Protein AF-A0A085TT46-F1 (afdb_monomer_lite)

Radius of gyration: 15.96 Å; chains: 1; bounding box: 41×26×36 Å

Secondary structure (DSSP, 8-state):
-HHHHHHHHHHHHHHHHHHHHTS-HHHHHHHHHHHHHHHHHHHHHHTT--HHHHHHHHHHHHTTT-EEEEETTTTEEEEE-SSS-EEEEEPP-

pLDDT: mean 82.07, std 7.97, range [56.03, 92.75]

InterPro domains:
  IPR027367 YMGG-like Gly-zipper [PF13441] (7-70)

Structure (mmCIF, N/CA/C/O backbone):
data_AF-A0A085TT46-F1
#
_entry.id   AF-A0A085TT46-F1
#
loop_
_atom_site.group_PDB
_atom_site.id
_atom_site.type_symbol
_atom_site.label_atom_id
_atom_site.label_alt_id
_atom_site.label_comp_id
_atom_site.label_asym_id
_atom_site.label_entity_id
_atom_site.label_seq_id
_atom_site.pdbx_PDB_ins_code
_atom_site.Cartn_x
_atom_site.Cartn_y
_atom_site.Cartn_z
_atom_site.occupancy
_atom_site.B_iso_or_equiv
_atom_site.auth_seq_id
_atom_site.auth_comp_id
_atom_site.auth_asym_id
_atom_site.auth_atom_id
_atom_site.pdbx_PDB_model_num
ATOM 1 N N . MET A 1 1 ? 24.726 -17.506 -6.295 1.00 56.03 1 MET A N 1
ATOM 2 C CA . MET A 1 1 ? 24.568 -16.329 -5.404 1.00 56.03 1 MET A CA 1
ATOM 3 C C . MET A 1 1 ? 23.155 -15.739 -5.410 1.00 56.03 1 MET A C 1
ATOM 5 O O . MET A 1 1 ? 22.603 -15.582 -4.330 1.00 56.03 1 MET A O 1
ATOM 9 N N . PHE A 1 2 ? 22.531 -15.497 -6.571 1.00 61.75 2 PHE A N 1
ATOM 10 C CA . PHE A 1 2 ? 21.194 -14.875 -6.685 1.00 61.75 2 PHE A CA 1
ATOM 11 C C . PHE A 1 2 ? 20.067 -15.592 -5.900 1.00 61.75 2 PHE A C 1
ATOM 13 O O . PHE A 1 2 ? 19.280 -14.952 -5.213 1.00 61.75 2 PHE A O 1
ATOM 20 N N . ASN A 1 3 ? 20.049 -16.931 -5.897 1.00 64.06 3 ASN A N 1
ATOM 21 C CA . 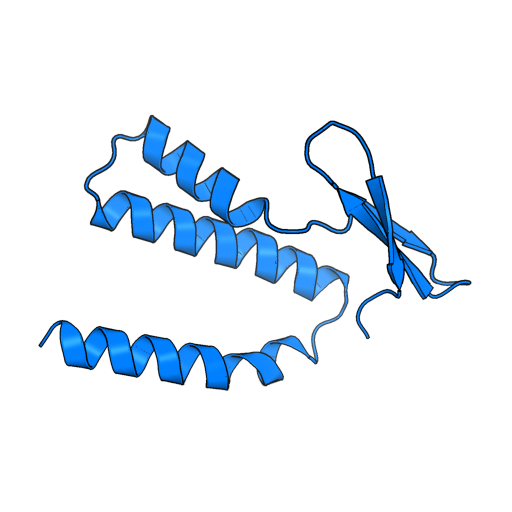ASN A 1 3 ? 19.042 -17.726 -5.170 1.00 64.06 3 ASN A CA 1
ATOM 22 C C . ASN A 1 3 ? 19.155 -17.620 -3.631 1.00 64.06 3 ASN A C 1
ATOM 24 O O . ASN A 1 3 ? 18.153 -17.682 -2.926 1.00 64.06 3 ASN A O 1
ATOM 28 N N . HIS A 1 4 ? 20.364 -17.437 -3.090 1.00 68.81 4 HIS A N 1
ATOM 29 C CA . HIS A 1 4 ? 20.550 -17.251 -1.645 1.00 68.81 4 HIS A CA 1
ATOM 30 C C . HIS A 1 4 ? 20.155 -15.838 -1.210 1.00 68.81 4 HIS A C 1
ATOM 32 O O . HIS A 1 4 ? 19.518 -15.686 -0.174 1.00 68.81 4 HIS A O 1
ATOM 38 N N . LEU A 1 5 ? 20.450 -14.828 -2.037 1.00 71.88 5 LEU A N 1
ATOM 39 C CA . LEU A 1 5 ? 20.012 -13.445 -1.823 1.00 71.88 5 LEU A CA 1
ATOM 40 C C . LEU A 1 5 ? 18.483 -13.326 -1.822 1.00 71.88 5 LEU A C 1
ATOM 42 O O . LEU A 1 5 ? 17.925 -12.716 -0.916 1.00 71.88 5 LEU A O 1
ATOM 46 N N . PHE A 1 6 ? 17.803 -13.979 -2.768 1.00 74.50 6 PHE A N 1
ATOM 47 C CA . PHE A 1 6 ? 16.339 -13.979 -2.824 1.00 74.50 6 PHE A CA 1
ATOM 48 C C . PHE A 1 6 ? 15.703 -14.631 -1.584 1.00 74.50 6 PHE A C 1
ATOM 50 O O . PHE A 1 6 ? 14.768 -14.089 -1.000 1.00 74.50 6 PHE A O 1
ATOM 57 N N . ARG A 1 7 ? 16.254 -15.763 -1.121 1.00 79.94 7 ARG A N 1
ATOM 58 C CA . ARG A 1 7 ? 15.783 -16.445 0.100 1.00 79.94 7 ARG A CA 1
ATOM 59 C C . ARG A 1 7 ? 15.995 -15.607 1.362 1.00 79.94 7 ARG A C 1
ATOM 61 O O . ARG A 1 7 ? 15.114 -15.571 2.215 1.00 79.94 7 ARG A O 1
ATOM 68 N N . VAL A 1 8 ? 17.134 -14.922 1.475 1.00 79.19 8 VAL A N 1
ATOM 69 C CA . VAL A 1 8 ? 17.419 -14.028 2.609 1.00 79.19 8 VAL A CA 1
ATOM 70 C C . VAL A 1 8 ? 16.488 -12.814 2.598 1.00 79.19 8 VAL A C 1
ATOM 72 O O . VAL A 1 8 ? 15.953 -12.465 3.645 1.00 79.19 8 VAL A O 1
ATOM 75 N N . ALA A 1 9 ? 16.222 -12.215 1.433 1.00 80.88 9 ALA A N 1
ATOM 76 C CA . ALA A 1 9 ? 15.293 -11.090 1.307 1.00 80.88 9 ALA A CA 1
ATOM 77 C C . ALA A 1 9 ? 13.852 -11.467 1.703 1.00 80.88 9 ALA A C 1
ATOM 79 O O . ALA A 1 9 ? 13.182 -10.702 2.400 1.00 80.88 9 ALA A O 1
ATOM 80 N N . LEU A 1 10 ? 13.397 -12.664 1.316 1.00 80.19 10 LEU A N 1
ATOM 81 C CA . LEU A 1 10 ? 12.077 -13.184 1.687 1.00 80.19 10 LEU A CA 1
ATOM 82 C C . LEU A 1 10 ? 11.954 -13.418 3.206 1.00 80.19 10 LEU A C 1
ATOM 84 O O . LEU A 1 10 ? 10.942 -13.091 3.816 1.00 80.19 10 LEU A O 1
ATOM 88 N N . LEU A 1 11 ? 13.002 -13.951 3.840 1.00 80.94 11 LEU A N 1
ATOM 89 C CA . LEU A 1 11 ? 13.028 -14.161 5.292 1.00 80.94 11 LEU A CA 1
ATOM 90 C C . LEU A 1 11 ? 13.114 -12.839 6.070 1.00 80.94 11 LEU A C 1
ATOM 92 O O . LEU A 1 11 ? 12.460 -12.686 7.100 1.00 80.94 11 LEU A O 1
ATOM 96 N N . ALA A 1 12 ? 13.882 -11.868 5.572 1.00 78.19 12 ALA A N 1
ATOM 97 C CA . ALA A 1 12 ? 14.034 -10.559 6.202 1.00 78.19 12 ALA A CA 1
ATOM 98 C C . ALA A 1 12 ? 12.741 -9.728 6.157 1.00 78.19 12 ALA A C 1
ATOM 100 O O . ALA A 1 12 ? 12.426 -9.032 7.120 1.00 78.19 12 ALA A O 1
ATOM 101 N N . SER A 1 13 ? 11.959 -9.836 5.079 1.00 75.94 13 SER A N 1
ATOM 102 C CA . SER A 1 13 ? 10.662 -9.154 4.974 1.00 75.94 13 SER A CA 1
ATOM 103 C C . SER A 1 13 ? 9.653 -9.684 5.998 1.00 75.94 13 SER A C 1
ATOM 105 O O . SER A 1 13 ? 8.942 -8.882 6.598 1.00 75.94 13 SER A O 1
ATOM 107 N N . CYS A 1 14 ? 9.676 -10.987 6.311 1.00 73.31 14 CYS A N 1
ATOM 108 C CA . CYS A 1 14 ? 8.897 -11.557 7.417 1.00 73.31 14 CYS A CA 1
ATOM 109 C C . CYS A 1 14 ? 9.309 -11.023 8.805 1.00 73.31 14 CYS A C 1
ATOM 111 O O . CYS A 1 14 ? 8.473 -10.905 9.698 1.00 73.31 14 CYS A O 1
ATOM 113 N N . ALA A 1 15 ? 10.583 -10.673 9.000 1.00 77.06 15 ALA A N 1
ATOM 114 C CA . ALA A 1 15 ? 11.074 -10.137 10.271 1.00 77.06 15 ALA A CA 1
ATOM 115 C C . ALA A 1 15 ? 10.748 -8.644 10.476 1.00 77.06 15 ALA A C 1
ATOM 117 O O . ALA A 1 15 ? 10.802 -8.157 11.603 1.00 77.06 15 ALA A O 1
ATOM 118 N N . ALA A 1 16 ? 10.399 -7.919 9.407 1.00 74.31 16 ALA A N 1
ATOM 119 C CA . ALA A 1 16 ? 10.089 -6.491 9.456 1.00 74.31 16 ALA A CA 1
ATOM 120 C C . ALA A 1 16 ? 8.621 -6.182 9.814 1.00 74.31 16 ALA A C 1
ATOM 122 O O . ALA A 1 16 ? 8.322 -5.055 10.204 1.00 74.31 16 ALA A O 1
ATOM 123 N N . LEU A 1 17 ? 7.708 -7.161 9.740 1.00 73.12 17 LEU A N 1
ATOM 124 C CA . LEU A 1 17 ? 6.294 -6.967 10.098 1.00 73.12 17 LEU A CA 1
ATOM 125 C C . LEU A 1 17 ? 6.056 -6.380 11.506 1.00 73.12 17 LEU A C 1
ATOM 127 O O . LEU A 1 17 ? 5.288 -5.419 11.589 1.00 73.12 17 LEU A O 1
ATOM 131 N N . PRO A 1 18 ? 6.698 -6.856 12.599 1.00 74.88 18 PRO A N 1
ATOM 132 C CA . PRO A 1 18 ? 6.449 -6.298 13.933 1.00 74.88 18 PRO A CA 1
ATOM 133 C C . PRO A 1 18 ? 6.907 -4.838 14.068 1.00 74.88 18 PRO A C 1
ATOM 135 O O . PRO A 1 18 ? 6.375 -4.098 14.894 1.00 74.88 18 PRO A O 1
ATOM 138 N N . ALA A 1 19 ? 7.853 -4.382 13.237 1.00 71.75 19 ALA A N 1
ATOM 139 C CA . ALA A 1 19 ? 8.296 -2.988 13.241 1.00 71.75 19 ALA A CA 1
ATOM 140 C C . ALA A 1 19 ? 7.200 -2.025 12.745 1.00 71.75 19 ALA A C 1
ATOM 142 O O . ALA A 1 19 ? 7.183 -0.856 13.127 1.00 71.75 19 ALA A O 1
ATOM 143 N N . CYS A 1 20 ? 6.257 -2.514 11.937 1.00 75.25 20 CYS A N 1
ATOM 144 C CA . CYS A 1 20 ? 5.144 -1.722 11.418 1.00 75.25 20 CYS A CA 1
ATOM 145 C C . CYS A 1 20 ? 3.923 -1.684 12.358 1.00 75.25 20 CYS A C 1
ATOM 147 O O . CYS A 1 20 ? 3.040 -0.842 12.161 1.00 75.25 20 CYS A O 1
ATOM 149 N N . GLU A 1 21 ? 3.860 -2.550 13.380 1.00 74.88 21 GLU A N 1
ATOM 150 C CA . GLU A 1 21 ? 2.723 -2.616 14.314 1.00 74.88 21 GLU A CA 1
ATOM 151 C C . GLU A 1 21 ? 2.682 -1.430 15.288 1.00 74.88 21 GLU A C 1
ATOM 153 O O . GLU A 1 21 ? 1.603 -0.938 15.595 1.00 74.88 21 GLU A O 1
ATOM 158 N N . ASN A 1 22 ? 3.835 -0.895 15.704 1.00 79.69 22 ASN A N 1
ATOM 159 C CA .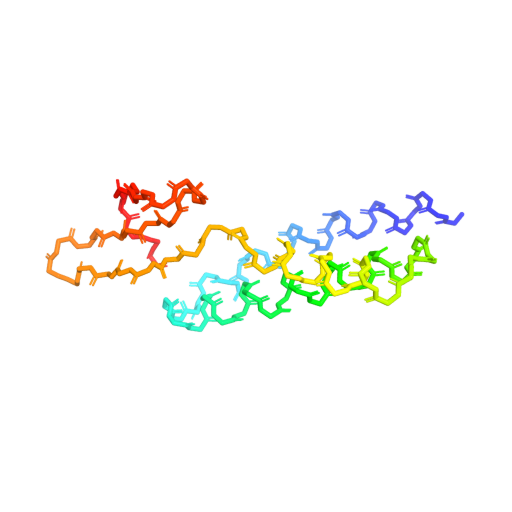 ASN A 1 22 ? 3.912 0.229 16.655 1.00 79.69 22 ASN A CA 1
ATOM 160 C C . ASN A 1 22 ? 3.782 1.628 16.015 1.00 79.69 22 ASN A C 1
ATOM 162 O O . ASN A 1 22 ? 3.944 2.642 16.693 1.00 79.69 22 ASN A O 1
ATOM 166 N N . LEU A 1 23 ? 3.517 1.713 14.710 1.00 81.06 23 LEU A N 1
ATOM 167 C CA . LEU A 1 23 ? 3.335 2.990 14.018 1.00 81.06 23 LEU A CA 1
ATOM 168 C C . LEU A 1 23 ? 1.915 3.524 14.213 1.00 81.06 23 LEU A C 1
ATOM 170 O O . LEU A 1 23 ? 0.946 2.774 14.095 1.00 81.06 23 LEU A O 1
ATOM 174 N N . THR A 1 24 ? 1.783 4.841 14.396 1.00 83.94 24 THR A N 1
ATOM 175 C CA . THR A 1 24 ? 0.467 5.489 14.299 1.00 83.94 24 THR A CA 1
ATOM 176 C C . THR A 1 24 ? -0.121 5.297 12.894 1.00 83.94 24 THR A C 1
ATOM 178 O O . THR A 1 24 ? 0.638 5.144 11.927 1.00 83.94 24 THR A O 1
ATOM 181 N N . PRO A 1 25 ? -1.455 5.372 12.721 1.00 75.25 25 PRO A N 1
ATOM 182 C CA . PRO A 1 25 ? -2.085 5.192 11.410 1.00 75.25 25 PRO A CA 1
ATOM 183 C C . PRO A 1 25 ? -1.516 6.120 10.327 1.00 75.25 25 PRO A C 1
ATOM 185 O O . PRO A 1 25 ? -1.333 5.718 9.174 1.00 75.25 25 PRO A O 1
ATOM 188 N N . GLN A 1 26 ? -1.164 7.349 10.711 1.00 77.44 26 GLN A N 1
ATOM 189 C CA . GLN A 1 26 ? -0.566 8.325 9.808 1.00 77.44 26 GLN A CA 1
ATOM 190 C C . GLN A 1 26 ? 0.863 7.939 9.413 1.00 77.44 26 GLN A C 1
ATOM 192 O O . GLN A 1 26 ? 1.202 7.954 8.232 1.00 77.44 26 GLN A O 1
ATOM 197 N N . GLN A 1 27 ? 1.694 7.533 10.378 1.00 82.44 27 GLN A N 1
ATOM 198 C CA . GLN A 1 27 ? 3.059 7.084 10.096 1.00 82.44 27 GLN A CA 1
ATOM 199 C C . GLN A 1 27 ? 3.065 5.822 9.235 1.00 82.44 27 GLN A C 1
ATOM 201 O O . GLN A 1 27 ? 3.846 5.740 8.295 1.00 82.44 27 GLN A O 1
ATOM 206 N N . ARG A 1 28 ? 2.169 4.866 9.502 1.00 78.69 28 ARG A N 1
ATOM 207 C CA . ARG A 1 28 ? 2.044 3.633 8.713 1.00 78.69 28 ARG A CA 1
ATOM 208 C C . ARG A 1 28 ? 1.667 3.934 7.261 1.00 78.69 28 ARG A C 1
ATOM 210 O O . ARG A 1 28 ? 2.229 3.330 6.353 1.00 78.69 28 ARG A O 1
ATOM 217 N N . THR A 1 29 ? 0.784 4.909 7.041 1.00 79.50 29 THR A N 1
ATOM 218 C CA . THR A 1 29 ? 0.413 5.369 5.693 1.00 79.50 29 THR A CA 1
ATOM 219 C C . THR A 1 29 ? 1.604 6.010 4.978 1.00 79.50 29 THR A C 1
ATOM 221 O O . THR A 1 29 ? 1.917 5.636 3.851 1.00 79.50 29 THR A O 1
ATOM 224 N N . VAL A 1 30 ? 2.317 6.928 5.640 1.00 83.69 30 VAL A N 1
ATOM 225 C CA . VAL A 1 30 ? 3.496 7.598 5.060 1.00 83.69 30 VAL A CA 1
ATOM 226 C C . VAL A 1 30 ? 4.608 6.598 4.744 1.00 83.69 30 VAL A C 1
ATOM 228 O O . VAL A 1 30 ? 5.163 6.624 3.647 1.00 83.69 30 VAL A O 1
ATOM 231 N N . VAL A 1 31 ? 4.919 5.697 5.678 1.00 84.75 31 VAL A N 1
ATOM 232 C CA . VAL A 1 31 ? 5.926 4.643 5.493 1.00 84.75 31 VAL A CA 1
ATOM 233 C C . VAL A 1 31 ? 5.518 3.703 4.361 1.00 84.75 31 VAL A C 1
ATOM 235 O O . VAL A 1 31 ? 6.348 3.410 3.512 1.00 84.75 31 VAL A O 1
ATOM 238 N N . GLY A 1 32 ? 4.253 3.279 4.283 1.00 80.75 32 GLY A N 1
ATOM 239 C CA . GLY A 1 32 ? 3.770 2.411 3.205 1.00 80.75 32 GLY A CA 1
ATOM 240 C C . GLY A 1 32 ? 3.900 3.055 1.823 1.00 80.75 32 GLY A C 1
ATOM 241 O O . GLY A 1 32 ? 4.457 2.447 0.913 1.00 80.75 32 GLY A O 1
ATOM 242 N N . VAL A 1 33 ? 3.468 4.312 1.687 1.00 83.62 33 VAL A N 1
ATOM 243 C CA . VAL A 1 33 ? 3.572 5.074 0.431 1.00 83.62 33 VAL A CA 1
ATOM 244 C C . VAL A 1 33 ? 5.033 5.255 0.016 1.00 83.62 33 VAL A C 1
ATOM 246 O O . VAL A 1 33 ? 5.397 4.974 -1.124 1.00 83.62 33 VAL A O 1
ATOM 249 N N . THR A 1 34 ? 5.888 5.703 0.937 1.00 87.19 34 THR A N 1
ATOM 250 C CA . THR A 1 34 ? 7.302 5.986 0.639 1.00 87.19 3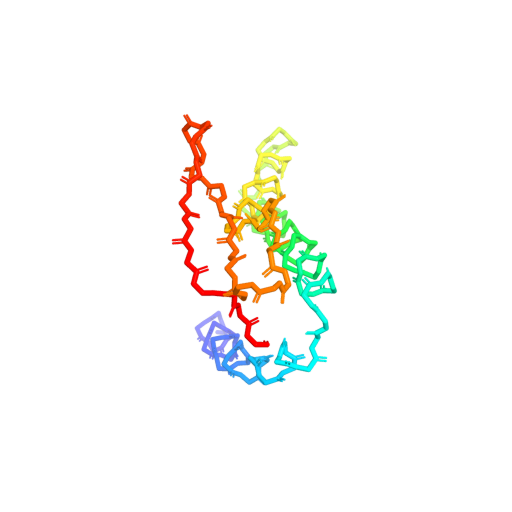4 THR A CA 1
ATOM 251 C C . THR A 1 34 ? 8.107 4.718 0.375 1.00 87.19 34 THR A C 1
ATOM 253 O O . THR A 1 34 ? 8.839 4.659 -0.612 1.00 87.19 34 THR A O 1
ATOM 256 N N . ALA A 1 35 ? 7.952 3.687 1.209 1.00 84.50 35 ALA A N 1
ATOM 257 C CA . ALA A 1 35 ? 8.638 2.411 1.037 1.00 84.50 35 ALA A CA 1
ATOM 258 C C . ALA A 1 35 ? 8.163 1.689 -0.228 1.00 84.50 35 ALA A C 1
ATOM 260 O O . ALA A 1 35 ? 8.987 1.159 -0.970 1.00 84.50 35 ALA A O 1
ATOM 261 N N . GLY A 1 36 ? 6.858 1.720 -0.510 1.00 83.25 36 GLY A N 1
ATOM 262 C CA . GLY A 1 36 ? 6.283 1.178 -1.735 1.00 83.25 36 GLY A CA 1
ATOM 263 C C . GLY A 1 36 ? 6.823 1.877 -2.981 1.00 83.25 36 GLY A C 1
ATOM 264 O O . GLY A 1 36 ? 7.273 1.208 -3.911 1.00 83.25 36 GLY A O 1
ATOM 265 N N . ALA A 1 37 ? 6.878 3.213 -2.979 1.00 86.62 37 ALA A N 1
ATOM 266 C CA . ALA A 1 37 ? 7.457 3.970 -4.086 1.00 86.62 37 ALA A CA 1
ATOM 267 C C . ALA A 1 37 ? 8.942 3.682 -4.296 1.00 86.62 37 ALA A C 1
ATOM 269 O O . ALA A 1 37 ? 9.371 3.457 -5.428 1.00 86.62 37 ALA A O 1
ATOM 270 N N . ALA A 1 38 ? 9.723 3.650 -3.215 1.00 87.75 38 ALA A N 1
ATOM 271 C CA . ALA A 1 38 ? 11.137 3.313 -3.280 1.00 87.75 38 ALA A CA 1
ATOM 272 C C . ALA A 1 38 ? 11.348 1.895 -3.831 1.00 87.75 38 ALA A C 1
ATOM 274 O O . ALA A 1 38 ? 12.169 1.705 -4.725 1.00 8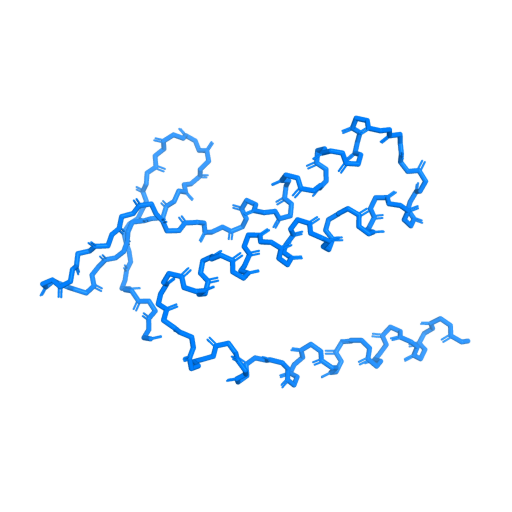7.75 38 ALA A O 1
ATOM 275 N N . ALA A 1 39 ? 10.578 0.911 -3.357 1.00 85.69 39 ALA A N 1
ATOM 276 C CA . ALA A 1 39 ? 10.648 -0.464 -3.845 1.00 85.69 39 ALA A CA 1
ATOM 277 C C . ALA A 1 39 ? 10.283 -0.560 -5.335 1.00 85.69 39 ALA A C 1
ATOM 279 O O . ALA A 1 39 ? 10.983 -1.230 -6.096 1.00 85.69 39 ALA A O 1
ATOM 280 N N . GLY A 1 40 ? 9.234 0.146 -5.769 1.00 84.50 40 GLY A N 1
ATOM 281 C CA . GLY A 1 40 ? 8.842 0.230 -7.175 1.00 84.50 40 GLY A CA 1
ATOM 282 C C . GLY A 1 40 ? 9.930 0.852 -8.050 1.00 84.50 40 GLY A C 1
ATOM 283 O O . GLY A 1 40 ? 10.274 0.294 -9.091 1.00 84.50 40 GLY A O 1
ATOM 284 N N . LEU A 1 41 ? 10.539 1.950 -7.592 1.00 90.31 41 LEU A N 1
ATOM 285 C CA . LEU A 1 41 ? 11.636 2.608 -8.299 1.00 90.31 41 LEU A CA 1
ATOM 286 C C . LEU A 1 41 ? 12.861 1.696 -8.413 1.00 90.31 41 LEU A C 1
ATOM 288 O O . LEU A 1 41 ? 13.349 1.489 -9.517 1.00 90.31 41 LEU A O 1
ATOM 292 N N . ILE A 1 42 ? 13.312 1.099 -7.305 1.00 88.88 42 ILE A N 1
ATOM 293 C CA . ILE A 1 42 ? 14.447 0.158 -7.285 1.00 88.88 42 ILE A CA 1
ATOM 294 C C . ILE A 1 42 ? 14.190 -1.018 -8.234 1.00 88.88 42 ILE A C 1
ATOM 296 O O . ILE A 1 42 ? 15.093 -1.442 -8.952 1.00 88.88 42 ILE A O 1
ATOM 300 N N . THR A 1 43 ? 12.957 -1.529 -8.267 1.00 86.81 43 THR A N 1
ATOM 301 C CA . THR A 1 43 ? 12.572 -2.609 -9.185 1.00 86.81 43 THR A CA 1
ATOM 302 C C . THR A 1 43 ? 12.674 -2.158 -10.642 1.00 86.81 43 THR A C 1
ATOM 304 O O . THR A 1 43 ? 13.174 -2.907 -11.474 1.00 86.81 43 THR A O 1
ATOM 307 N N . ALA A 1 44 ? 12.263 -0.929 -10.959 1.00 88.56 44 ALA A N 1
ATOM 308 C CA . ALA A 1 44 ? 12.391 -0.376 -12.302 1.00 88.56 44 ALA A CA 1
ATOM 309 C C . ALA A 1 44 ? 13.854 -0.116 -12.710 1.00 88.56 44 ALA A C 1
ATOM 311 O O . ALA A 1 44 ? 14.200 -0.389 -13.857 1.00 88.56 44 ALA A O 1
ATOM 312 N N . GLU A 1 45 ? 14.722 0.328 -11.787 1.00 87.25 45 GLU A N 1
ATOM 313 C CA . GLU A 1 45 ? 16.176 0.408 -12.037 1.00 87.25 45 GLU A CA 1
ATOM 314 C C . GLU A 1 45 ? 16.751 -0.968 -12.376 1.00 87.25 45 GLU A C 1
ATOM 316 O O . GLU A 1 45 ? 17.507 -1.115 -13.331 1.00 87.25 45 GLU A O 1
ATOM 321 N N . ALA A 1 46 ? 16.379 -1.989 -11.598 1.00 89.56 46 ALA A N 1
ATOM 322 C CA . ALA A 1 46 ? 16.875 -3.349 -11.777 1.00 89.56 46 ALA A CA 1
ATOM 323 C C . ALA A 1 46 ? 16.429 -3.980 -13.108 1.00 89.56 46 ALA A C 1
ATOM 325 O O . ALA A 1 46 ? 17.056 -4.932 -13.568 1.00 89.56 46 ALA A O 1
ATOM 326 N N . LEU A 1 47 ? 15.357 -3.460 -13.711 1.00 90.44 47 LEU A N 1
ATOM 327 C CA . LEU A 1 47 ? 14.839 -3.865 -15.018 1.00 90.44 47 LEU A CA 1
ATOM 328 C C . LEU A 1 47 ? 15.299 -2.943 -16.161 1.00 90.44 47 LEU A C 1
ATOM 330 O O . LEU A 1 47 ? 14.805 -3.097 -17.275 1.00 90.44 47 LEU A O 1
ATOM 334 N N . GLU A 1 48 ? 16.197 -1.987 -15.893 1.00 90.75 48 GLU A N 1
ATOM 335 C CA . GLU A 1 48 ? 16.672 -0.985 -16.865 1.00 90.75 48 GLU A CA 1
ATOM 336 C C . GLU A 1 48 ? 15.526 -0.239 -17.571 1.00 90.75 48 GLU A C 1
ATOM 338 O O . GLU A 1 48 ? 15.593 0.103 -18.753 1.00 90.75 48 GLU A O 1
ATOM 343 N N . ALA A 1 49 ? 14.445 0.022 -16.837 1.00 88.12 49 ALA A N 1
ATOM 344 C CA . ALA A 1 49 ? 13.290 0.721 -17.371 1.00 88.12 49 ALA A CA 1
ATOM 345 C C . ALA A 1 49 ? 13.622 2.194 -17.672 1.00 88.12 49 ALA A C 1
ATOM 347 O O . ALA A 1 49 ? 14.383 2.843 -16.947 1.00 88.12 49 ALA A O 1
ATOM 348 N N . ASP A 1 50 ? 13.012 2.759 -18.716 1.00 92.31 50 ASP A N 1
ATOM 349 C CA . ASP A 1 50 ? 13.170 4.183 -19.004 1.00 92.31 50 ASP A CA 1
ATOM 350 C C . ASP A 1 50 ? 12.557 5.068 -17.902 1.00 92.31 50 ASP A C 1
ATOM 352 O O . ASP A 1 50 ? 11.841 4.617 -17.004 1.00 92.31 50 ASP A O 1
ATOM 356 N N . SER A 1 51 ? 12.861 6.365 -17.952 1.00 91.88 51 SER A N 1
ATOM 357 C CA . SER A 1 51 ? 12.455 7.327 -16.925 1.00 91.88 51 SER A CA 1
ATOM 358 C C . SER A 1 51 ? 10.939 7.416 -16.716 1.00 91.88 51 SER A C 1
ATOM 360 O O . SER A 1 51 ? 10.511 7.657 -15.584 1.00 91.88 51 SER A O 1
ATOM 362 N N . HIS A 1 52 ? 10.120 7.189 -17.749 1.00 91.75 52 HIS A N 1
ATOM 363 C CA . HIS A 1 52 ? 8.664 7.190 -17.603 1.00 91.75 52 HIS A CA 1
ATOM 364 C C . HIS A 1 52 ? 8.204 5.935 -16.869 1.00 91.75 52 HIS A C 1
ATOM 366 O O . HIS A 1 52 ? 7.417 6.030 -15.926 1.00 91.75 52 HIS A O 1
ATOM 372 N N . TRP A 1 53 ? 8.738 4.768 -17.231 1.00 89.56 53 TRP A N 1
ATOM 373 C CA . TRP A 1 53 ? 8.414 3.523 -16.536 1.00 89.56 53 TRP A CA 1
ATOM 374 C C . TRP A 1 53 ? 8.914 3.495 -15.092 1.00 89.56 53 TRP A C 1
ATOM 376 O O . TRP A 1 53 ? 8.208 2.985 -14.225 1.00 89.56 53 TRP A O 1
ATOM 386 N N . ARG A 1 54 ? 10.065 4.107 -14.794 1.00 90.06 54 ARG A N 1
ATOM 387 C CA . ARG A 1 54 ? 10.557 4.298 -13.417 1.00 90.06 54 ARG A CA 1
ATOM 388 C C . ARG A 1 54 ? 9.592 5.129 -12.576 1.00 90.06 54 ARG A C 1
ATOM 390 O O . ARG A 1 54 ? 9.283 4.752 -11.446 1.00 90.06 54 ARG A O 1
ATOM 397 N N . LEU A 1 55 ? 9.067 6.218 -13.141 1.00 89.50 55 LEU A N 1
ATOM 398 C CA . LEU A 1 55 ? 8.066 7.049 -12.475 1.00 89.50 55 LEU A CA 1
ATOM 399 C C . LEU A 1 55 ? 6.758 6.278 -12.246 1.00 89.50 55 LEU A C 1
ATOM 401 O O . LEU A 1 55 ? 6.221 6.300 -11.140 1.00 89.50 55 LEU A O 1
ATOM 405 N N . ILE A 1 56 ? 6.271 5.557 -13.261 1.00 88.12 56 ILE A N 1
ATOM 406 C CA . ILE A 1 56 ? 5.061 4.728 -13.155 1.00 88.12 56 ILE A CA 1
ATOM 407 C C . ILE A 1 56 ? 5.242 3.647 -12.086 1.00 88.12 56 ILE A C 1
ATOM 409 O O . ILE A 1 56 ? 4.356 3.465 -11.258 1.00 88.12 56 ILE A O 1
ATOM 413 N N . ALA A 1 57 ? 6.385 2.962 -12.059 1.00 86.38 57 ALA A N 1
ATOM 414 C CA . ALA A 1 57 ? 6.670 1.914 -11.085 1.00 86.38 57 ALA A CA 1
ATOM 415 C C . ALA A 1 57 ? 6.752 2.458 -9.652 1.00 86.38 57 ALA A C 1
ATOM 417 O O . ALA A 1 57 ? 6.211 1.843 -8.733 1.00 86.38 57 ALA A O 1
ATOM 418 N N . ALA A 1 58 ? 7.361 3.630 -9.456 1.00 85.94 58 ALA A N 1
ATOM 419 C CA . ALA A 1 58 ? 7.366 4.307 -8.163 1.00 85.94 58 ALA A CA 1
ATOM 420 C C . ALA A 1 58 ? 5.938 4.672 -7.710 1.00 85.94 58 ALA A C 1
ATOM 422 O O . ALA A 1 58 ? 5.537 4.381 -6.585 1.00 85.94 58 ALA A O 1
ATOM 423 N N . LEU A 1 59 ? 5.124 5.253 -8.592 1.00 83.62 59 LEU A N 1
ATOM 424 C CA . LEU A 1 59 ? 3.736 5.604 -8.271 1.00 83.62 59 LEU A CA 1
ATOM 425 C C . LEU A 1 59 ? 2.870 4.362 -8.006 1.00 83.62 59 LEU A C 1
ATOM 427 O O . LEU A 1 59 ? 2.075 4.352 -7.067 1.00 83.62 59 LEU A O 1
ATOM 431 N N . ALA A 1 60 ? 3.050 3.299 -8.789 1.00 82.88 60 ALA A N 1
ATOM 432 C CA . ALA A 1 60 ? 2.347 2.034 -8.612 1.00 82.88 60 ALA A CA 1
ATOM 433 C C . ALA A 1 60 ? 2.714 1.362 -7.282 1.00 82.88 60 ALA A C 1
ATOM 435 O O . ALA A 1 60 ? 1.835 0.861 -6.584 1.00 82.88 60 ALA A O 1
ATOM 436 N N . GLY A 1 61 ? 3.991 1.409 -6.892 1.00 78.19 61 GLY A N 1
ATOM 437 C CA . GLY A 1 61 ? 4.453 0.907 -5.601 1.00 78.19 61 GLY A CA 1
ATOM 438 C C . GLY A 1 61 ? 3.831 1.646 -4.411 1.00 78.19 61 GLY A C 1
ATOM 439 O O . GLY A 1 61 ? 3.531 1.024 -3.396 1.00 78.19 61 GLY A O 1
ATOM 440 N N . ALA A 1 62 ? 3.562 2.948 -4.545 1.00 78.50 62 ALA A N 1
ATOM 441 C CA . ALA A 1 62 ? 2.863 3.744 -3.532 1.00 78.50 62 ALA A CA 1
ATOM 442 C C . ALA A 1 62 ? 1.349 3.472 -3.438 1.00 78.50 62 ALA A C 1
ATOM 444 O O . ALA A 1 62 ? 0.737 3.789 -2.418 1.00 78.50 62 ALA A O 1
ATOM 445 N N . ALA A 1 63 ? 0.729 2.930 -4.490 1.00 68.94 63 ALA A N 1
ATOM 446 C CA . ALA A 1 63 ? -0.728 2.875 -4.622 1.00 68.94 63 ALA A CA 1
ATOM 447 C C . ALA A 1 63 ? -1.407 1.742 -3.829 1.00 68.94 63 ALA A C 1
ATOM 449 O O . ALA A 1 63 ? -2.637 1.700 -3.755 1.00 68.94 63 ALA A O 1
ATOM 450 N N . ALA A 1 64 ? -0.652 0.814 -3.238 1.00 62.72 64 ALA A N 1
ATOM 451 C CA . ALA A 1 64 ? -1.231 -0.334 -2.548 1.00 62.72 64 ALA A CA 1
ATOM 452 C C . ALA A 1 64 ? -1.968 0.080 -1.254 1.00 62.72 64 ALA A C 1
ATOM 454 O O . ALA A 1 64 ? -1.361 0.253 -0.201 1.00 62.72 64 ALA A O 1
ATOM 455 N N . GLY A 1 65 ? -3.300 0.195 -1.335 1.00 59.84 65 GLY A N 1
ATOM 456 C CA . GLY A 1 65 ? -4.207 0.207 -0.181 1.00 59.84 65 GLY A CA 1
ATOM 457 C C . GLY A 1 65 ? -4.170 1.472 0.679 1.00 59.84 65 GLY A C 1
ATOM 458 O O . GLY A 1 65 ? -4.097 1.377 1.904 1.00 59.84 65 GLY A O 1
ATOM 459 N N . THR A 1 66 ? -4.237 2.657 0.068 1.00 75.12 66 THR A N 1
ATOM 460 C CA . THR A 1 66 ? -4.233 3.923 0.815 1.00 75.12 66 THR A CA 1
ATOM 461 C C . THR A 1 66 ? -5.547 4.143 1.575 1.00 75.12 66 THR A C 1
ATOM 463 O O . THR A 1 66 ? -6.648 4.057 1.020 1.00 75.12 66 THR A O 1
ATOM 466 N N . ILE A 1 67 ? -5.429 4.442 2.872 1.00 82.31 67 ILE A N 1
ATOM 467 C CA . ILE A 1 67 ? -6.548 4.917 3.690 1.00 82.31 67 ILE A CA 1
ATOM 468 C C . ILE A 1 67 ? -6.811 6.373 3.306 1.00 82.31 67 ILE A C 1
ATOM 470 O O . ILE A 1 67 ? -5.922 7.213 3.429 1.00 82.31 67 ILE A O 1
ATOM 474 N N . VAL A 1 68 ? -8.028 6.678 2.863 1.00 85.75 68 VAL A N 1
ATOM 475 C CA . VAL A 1 68 ? -8.416 8.038 2.448 1.00 85.75 68 VAL A CA 1
ATOM 476 C C . VAL A 1 68 ? -9.209 8.786 3.517 1.00 85.75 68 VAL A C 1
ATOM 478 O O . VAL A 1 68 ? -9.256 10.012 3.506 1.00 85.75 68 VAL A O 1
ATOM 481 N N . ALA A 1 69 ? -9.827 8.057 4.449 1.00 85.12 69 ALA A N 1
ATOM 482 C CA . ALA A 1 69 ? -10.552 8.620 5.580 1.00 85.12 69 ALA A CA 1
ATOM 483 C C . ALA A 1 69 ? -10.596 7.625 6.746 1.00 85.12 69 ALA A C 1
ATOM 485 O O . ALA A 1 69 ? -10.669 6.412 6.537 1.00 85.12 69 ALA A O 1
ATOM 486 N N . GLN A 1 70 ? -10.589 8.150 7.972 1.00 87.06 70 GLN A N 1
ATOM 487 C CA . GLN A 1 70 ? -10.718 7.367 9.202 1.00 87.06 70 GLN A CA 1
ATOM 488 C C . GLN A 1 70 ? -11.803 7.964 10.089 1.00 87.06 70 GLN A C 1
ATOM 490 O O . GLN A 1 70 ? -11.812 9.167 10.343 1.00 87.06 70 GLN A O 1
ATOM 495 N N . ASN A 1 71 ? -12.695 7.112 10.587 1.00 87.62 71 ASN A N 1
ATOM 496 C CA . ASN A 1 71 ? -13.663 7.467 11.611 1.00 87.62 71 ASN A CA 1
ATOM 497 C C . ASN A 1 71 ? -13.182 6.928 12.963 1.00 87.62 71 ASN A C 1
ATOM 499 O O . ASN A 1 71 ? -13.260 5.728 13.232 1.00 87.62 71 ASN A O 1
ATOM 503 N N . SER A 1 72 ? -12.698 7.826 13.821 1.00 84.69 72 SER A N 1
ATOM 504 C CA . SER A 1 72 ? -12.209 7.482 15.160 1.00 84.69 72 SER A CA 1
ATOM 505 C C . SER A 1 72 ? -13.319 7.074 16.133 1.00 84.69 72 SER A C 1
ATOM 507 O O . SER A 1 72 ? -13.029 6.379 17.102 1.00 84.69 72 SER A O 1
ATOM 509 N N . ALA A 1 73 ? -14.579 7.444 15.875 1.00 89.38 73 ALA A N 1
ATOM 510 C CA . ALA A 1 73 ? -15.716 7.070 16.716 1.00 89.38 73 ALA A CA 1
ATOM 511 C C . ALA A 1 73 ? -16.189 5.630 16.462 1.00 89.38 73 ALA A C 1
ATOM 513 O O . ALA A 1 73 ? -16.579 4.941 17.399 1.00 89.38 73 ALA A O 1
ATOM 514 N N . THR A 1 74 ? -16.146 5.162 15.209 1.00 91.06 74 THR A N 1
ATOM 515 C CA . THR A 1 74 ? -16.600 3.809 14.825 1.00 91.06 74 THR A CA 1
ATOM 516 C C . THR A 1 74 ? -15.463 2.838 14.499 1.00 91.06 74 THR A C 1
ATOM 518 O O . THR A 1 74 ? -15.728 1.676 14.200 1.00 91.06 74 THR A O 1
ATOM 521 N N . GLN A 1 75 ? -14.204 3.291 14.549 1.00 89.25 75 GLN A N 1
ATOM 522 C CA . GLN A 1 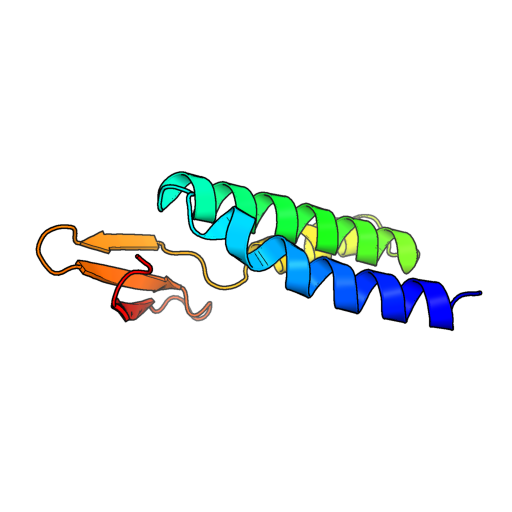75 ? -13.007 2.532 14.150 1.00 89.25 75 GLN A CA 1
ATOM 523 C C . GLN A 1 75 ? -13.101 1.957 12.726 1.00 89.25 75 GLN A C 1
ATOM 525 O O . GLN A 1 75 ? -12.644 0.846 12.449 1.00 89.25 75 GLN A O 1
ATOM 530 N N . GLN A 1 76 ? -13.704 2.721 11.815 1.00 92.75 76 GLN A N 1
ATOM 531 C CA . GLN A 1 76 ? -13.866 2.351 10.410 1.00 92.75 76 GLN A CA 1
ATOM 532 C C . GLN A 1 76 ? -12.980 3.204 9.507 1.00 92.75 76 GLN A C 1
ATOM 534 O O . GLN A 1 76 ? -12.896 4.423 9.664 1.00 92.75 76 GLN A O 1
ATOM 539 N N . CYS A 1 77 ? -12.339 2.550 8.543 1.00 90.62 77 CYS A N 1
ATOM 540 C CA . CYS A 1 77 ? -11.416 3.162 7.599 1.00 90.62 77 CYS A CA 1
ATOM 541 C C . CYS A 1 77 ? -11.944 2.982 6.175 1.00 90.62 77 CYS A C 1
ATOM 543 O O . CYS A 1 77 ? -12.387 1.892 5.808 1.00 90.62 77 CYS A O 1
ATOM 545 N N . ALA A 1 78 ? -11.892 4.050 5.379 1.00 90.50 78 ALA A N 1
ATOM 546 C CA . ALA A 1 78 ? -12.217 4.025 3.959 1.00 90.50 78 ALA A CA 1
ATOM 547 C C . ALA A 1 78 ? -10.938 3.870 3.130 1.00 90.50 78 ALA A C 1
ATOM 549 O O . ALA A 1 78 ? -9.971 4.611 3.325 1.00 90.50 78 ALA A O 1
ATOM 550 N N . TYR A 1 79 ? -10.959 2.933 2.190 1.00 85.81 79 TYR A N 1
ATOM 551 C CA . TYR A 1 79 ? -9.830 2.570 1.341 1.00 85.81 79 TYR A CA 1
ATOM 552 C C . TYR A 1 79 ? -10.166 2.826 -0.122 1.00 85.81 79 TYR A C 1
ATOM 554 O O . TYR A 1 79 ? -11.273 2.512 -0.570 1.00 85.81 79 TYR A O 1
ATOM 562 N N . ALA A 1 80 ? -9.210 3.373 -0.871 1.00 84.94 80 ALA A N 1
ATOM 563 C CA . ALA A 1 80 ? -9.365 3.583 -2.307 1.00 84.94 80 ALA A CA 1
ATOM 564 C C . ALA A 1 80 ? -9.363 2.247 -3.069 1.00 84.94 80 ALA A C 1
ATOM 566 O O . ALA A 1 80 ? -8.517 1.384 -2.827 1.00 84.94 80 ALA A O 1
ATOM 567 N N . ARG A 1 81 ? -10.299 2.084 -4.014 1.00 81.88 81 ARG A N 1
ATOM 568 C CA . ARG A 1 81 ? -10.363 0.920 -4.919 1.00 81.88 81 ARG A CA 1
ATOM 569 C C . ARG A 1 81 ? -9.679 1.161 -6.274 1.00 81.88 81 ARG A C 1
ATOM 571 O O . ARG A 1 81 ? -9.428 0.215 -7.009 1.00 81.88 81 ARG A O 1
ATOM 578 N N . GLY A 1 82 ? -9.345 2.410 -6.597 1.00 75.00 82 GLY A N 1
ATOM 579 C CA . GLY A 1 82 ? -8.712 2.786 -7.869 1.00 75.00 82 GLY A CA 1
ATOM 580 C C . GLY A 1 82 ? -9.687 2.992 -9.037 1.00 75.00 82 GLY A C 1
ATOM 581 O O . GLY A 1 82 ? -9.294 3.556 -10.050 1.00 75.00 82 GLY A O 1
ATOM 582 N N . ASP A 1 83 ? -10.965 2.635 -8.880 1.00 82.94 83 ASP A N 1
ATOM 583 C CA . ASP A 1 83 ? -12.070 2.913 -9.816 1.00 82.94 83 ASP A CA 1
ATOM 584 C C . ASP A 1 83 ? -12.847 4.199 -9.454 1.00 82.94 83 ASP A C 1
ATOM 586 O O . ASP A 1 83 ? -13.957 4.431 -9.929 1.00 82.94 83 ASP A O 1
ATOM 590 N N . GLY A 1 84 ? -12.279 5.028 -8.570 1.00 81.31 84 GLY A N 1
ATOM 591 C CA . GLY A 1 84 ? -12.931 6.214 -8.008 1.00 81.31 84 GLY A CA 1
ATOM 592 C C . GLY A 1 84 ? -13.893 5.919 -6.852 1.00 81.31 84 GLY A C 1
ATOM 593 O O . GLY A 1 84 ? -14.420 6.859 -6.259 1.00 81.31 84 GLY A O 1
ATOM 594 N N . THR A 1 85 ? -14.104 4.647 -6.494 1.00 89.50 85 THR A N 1
ATOM 595 C CA . THR A 1 85 ? -14.928 4.254 -5.344 1.00 89.50 85 THR A CA 1
ATOM 596 C C . THR A 1 85 ? -14.086 3.925 -4.109 1.00 89.50 85 THR A C 1
ATOM 598 O O . THR A 1 85 ? -12.861 3.751 -4.172 1.00 89.50 85 THR A O 1
ATOM 601 N N . TYR A 1 86 ? -14.769 3.830 -2.965 1.00 89.00 86 TYR A N 1
ATOM 602 C CA . TYR A 1 86 ? -14.177 3.462 -1.685 1.00 89.00 86 TYR A CA 1
ATOM 603 C C . TYR A 1 86 ? -14.886 2.255 -1.090 1.00 89.00 86 TYR A C 1
ATOM 605 O O . TYR A 1 86 ? -16.094 2.080 -1.256 1.00 89.00 86 TYR A O 1
ATOM 613 N N . TYR A 1 87 ? -14.139 1.447 -0.348 1.00 90.50 87 TYR A N 1
ATOM 614 C CA . TYR A 1 87 ? -14.708 0.414 0.508 1.00 90.50 87 TYR A CA 1
ATOM 615 C C . TYR A 1 87 ? -14.314 0.667 1.958 1.00 90.50 87 TYR A C 1
ATOM 617 O O . TYR A 1 87 ? -13.253 1.224 2.239 1.00 90.50 87 TYR A O 1
ATOM 625 N N . VAL A 1 88 ? -15.202 0.290 2.875 1.00 92.31 88 VAL A N 1
ATOM 626 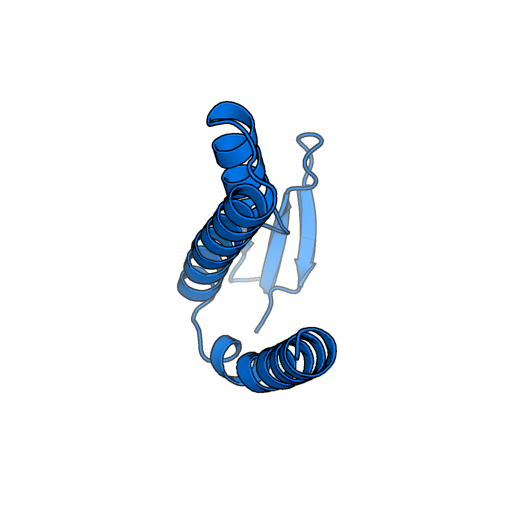C CA . VAL A 1 88 ? -15.023 0.515 4.308 1.00 92.31 88 VAL A CA 1
ATOM 627 C C . VAL A 1 88 ? -14.766 -0.816 4.993 1.00 92.31 88 VAL A C 1
ATOM 629 O O . VAL A 1 88 ? -15.496 -1.782 4.781 1.00 92.31 88 VAL A O 1
ATOM 632 N N . MET A 1 89 ? -13.736 -0.856 5.827 1.00 89.44 89 MET A N 1
ATOM 633 C CA . MET A 1 89 ? -13.406 -2.002 6.670 1.00 89.44 89 MET A CA 1
ATOM 634 C C . MET A 1 89 ? -12.876 -1.511 8.027 1.00 89.44 89 MET A C 1
ATOM 636 O O . MET A 1 89 ? -12.560 -0.322 8.160 1.00 89.44 89 MET A O 1
ATOM 640 N N . PRO A 1 90 ? -12.817 -2.376 9.058 1.00 91.19 90 PRO A N 1
ATOM 641 C CA . PRO A 1 90 ? -12.241 -2.004 10.344 1.00 91.19 90 PRO A CA 1
ATOM 642 C C . PRO A 1 90 ? -10.836 -1.432 10.169 1.00 91.19 90 PRO A C 1
ATOM 644 O O . PRO A 1 90 ? -10.035 -1.966 9.398 1.00 91.19 90 PRO A O 1
ATOM 647 N N . CYS A 1 91 ? -10.548 -0.345 10.880 1.00 85.31 91 CYS A N 1
ATOM 648 C CA . CYS A 1 91 ? -9.222 0.244 10.859 1.00 85.31 91 CYS A CA 1
ATOM 649 C C . CYS A 1 91 ? -8.181 -0.742 11.407 1.00 85.31 91 CYS A C 1
ATOM 651 O O . CYS A 1 91 ? -8.471 -1.481 12.357 1.00 85.31 91 CYS A O 1
ATOM 653 N N . PRO A 1 92 ? -6.954 -0.734 10.862 1.00 76.56 92 PRO A N 1
ATOM 654 C CA . PRO A 1 92 ? -5.835 -1.420 11.481 1.00 76.56 92 PRO A CA 1
ATOM 655 C C . PRO A 1 92 ? -5.637 -0.846 12.885 1.00 76.56 92 PRO A C 1
ATOM 657 O O . PRO A 1 92 ? -5.783 0.364 13.074 1.00 76.56 92 PRO A O 1
ATOM 660 N N . ARG A 1 93 ? -5.316 -1.706 13.852 1.00 67.81 93 ARG A N 1
ATOM 661 C CA . ARG A 1 93 ? -4.948 -1.246 15.192 1.00 67.81 93 ARG A CA 1
ATOM 662 C C . ARG A 1 93 ? -3.597 -0.539 15.188 1.00 67.81 93 ARG A C 1
ATOM 664 O O . ARG A 1 93 ? -2.753 -0.859 14.304 1.00 67.81 93 ARG A O 1
#

Sequence (93 aa):
MFNHLFRVALLASCAALPACENLTPQQRTVVGVTAGAAAGLITAEALEADSHWRLIAALAGAAAGTIVAQNSATQQCAYARGDGTYYVMPCPR

Foldseek 3Di:
DVVVVVVVVVVVVVVCVVVLQPDDPVRNLVCQLQVQLVVQLVVCVVVVHDPVSSNVSSNVRNQPWHFPDADPVVQKTWTDPPPPDTDIDHHRD

Organism: NCBI:txid1317124